Protein AF-A0A2N5FLH8-F1 (afdb_monomer)

Secondary structure (DSSP, 8-state):
--SHHHHHHHHHHHHHHTT-----TTS-HHHHHHHHHHHHHHTT-HHHHHHHBPTTSSS-HHHHHHHTTTTT-TT--GGG-EEEEEETTEEEEEE-TT-SSEEEEEEEEEEE-TTS-EEEEEEEEEEEE--

Radius of gyration: 20.47 Å; Cα contacts (8 Å, |Δi|>4): 175; chains: 1; bounding box: 32×68×39 Å

pLDDT: mean 83.66, std 18.64, range [36.81, 97.94]

Structure (mmCIF, N/CA/C/O backbone):
data_AF-A0A2N5FLH8-F1
#
_entry.id   AF-A0A2N5FLH8-F1
#
loop_
_atom_site.group_PDB
_atom_site.id
_atom_site.type_symbol
_atom_site.label_atom_id
_atom_site.label_alt_id
_atom_site.label_comp_id
_atom_site.label_asym_id
_atom_site.label_entity_id
_atom_site.label_seq_id
_atom_site.pdbx_PDB_ins_code
_atom_site.Cartn_x
_atom_site.Cartn_y
_atom_site.Cartn_z
_atom_site.occupancy
_atom_site.B_iso_or_equiv
_atom_site.auth_seq_id
_atom_site.auth_comp_id
_atom_site.auth_asym_id
_atom_site.auth_atom_id
_atom_site.pdbx_PDB_model_num
ATOM 1 N N . MET A 1 1 ? 15.674 57.600 -15.580 1.00 48.38 1 MET A N 1
ATOM 2 C CA . MET A 1 1 ? 15.489 56.204 -16.045 1.00 48.38 1 MET A CA 1
ATOM 3 C C . MET A 1 1 ? 16.551 55.278 -15.431 1.00 48.38 1 MET A C 1
ATOM 5 O O . MET A 1 1 ? 17.383 54.746 -16.147 1.00 48.38 1 MET A O 1
ATOM 9 N N . LYS A 1 2 ? 16.589 55.120 -14.097 1.00 48.25 2 LYS A N 1
ATOM 10 C CA . LYS A 1 2 ? 17.594 54.278 -13.396 1.00 48.25 2 LYS A CA 1
ATOM 11 C C . LYS A 1 2 ? 16.988 53.150 -12.544 1.00 48.25 2 LYS A C 1
ATOM 13 O O . LYS A 1 2 ? 17.729 52.348 -11.996 1.00 48.25 2 LYS A O 1
ATOM 18 N N . ASN A 1 3 ? 15.656 53.047 -12.486 1.00 48.34 3 ASN A N 1
ATOM 19 C CA . ASN A 1 3 ? 14.968 52.126 -11.570 1.00 48.34 3 ASN A CA 1
ATOM 20 C C . ASN A 1 3 ? 14.259 50.954 -12.272 1.00 48.34 3 ASN A C 1
ATOM 22 O O . ASN A 1 3 ? 13.763 50.066 -11.592 1.00 48.34 3 ASN A O 1
ATOM 26 N N . ILE A 1 4 ? 14.239 50.916 -13.611 1.00 53.22 4 ILE A N 1
ATOM 27 C CA . ILE A 1 4 ? 13.548 49.859 -14.377 1.00 53.22 4 ILE A CA 1
ATOM 28 C C . ILE A 1 4 ? 14.366 48.555 -14.374 1.00 53.22 4 ILE A C 1
ATOM 30 O O . ILE A 1 4 ? 13.805 47.473 -14.232 1.00 53.22 4 ILE A O 1
ATOM 34 N N . TYR A 1 5 ? 15.700 48.649 -14.398 1.00 49.31 5 TYR A N 1
ATOM 35 C CA . TYR A 1 5 ? 16.586 47.477 -14.359 1.00 49.31 5 TYR A CA 1
ATOM 36 C C . TYR A 1 5 ? 16.545 46.714 -13.025 1.00 49.31 5 TYR A C 1
ATOM 38 O O . TYR A 1 5 ? 16.790 45.513 -13.008 1.00 49.31 5 TYR A O 1
ATOM 46 N N . LYS A 1 6 ? 16.193 47.377 -11.911 1.00 47.38 6 LYS A N 1
ATOM 47 C CA . LYS A 1 6 ? 16.075 46.717 -10.596 1.00 47.38 6 LYS A CA 1
ATOM 48 C C . LYS A 1 6 ? 14.846 45.811 -10.494 1.00 47.38 6 LYS A C 1
ATOM 50 O O . LYS A 1 6 ? 14.919 44.785 -9.834 1.00 47.38 6 LYS A O 1
ATOM 55 N N . ILE A 1 7 ? 13.744 46.168 -11.155 1.00 54.75 7 ILE A N 1
ATOM 56 C CA . ILE A 1 7 ? 12.502 45.377 -11.122 1.00 54.75 7 ILE A CA 1
ATOM 57 C C . ILE A 1 7 ? 12.621 44.155 -12.045 1.00 54.75 7 ILE A C 1
ATOM 59 O O . ILE A 1 7 ? 12.179 43.064 -11.694 1.00 54.75 7 ILE A O 1
ATOM 63 N N . LEU A 1 8 ? 13.298 44.308 -13.188 1.00 49.25 8 LEU A N 1
ATOM 64 C CA . LEU A 1 8 ? 13.502 43.223 -14.153 1.00 49.25 8 LEU A CA 1
ATOM 65 C C . LEU A 1 8 ? 14.451 42.125 -13.640 1.00 49.25 8 LEU A C 1
ATOM 67 O O . LEU A 1 8 ? 14.238 40.954 -13.940 1.00 49.25 8 LEU A O 1
ATOM 71 N N . PHE A 1 9 ? 15.444 42.474 -12.816 1.00 50.06 9 PHE A N 1
ATOM 72 C CA . PHE A 1 9 ? 16.391 41.496 -12.266 1.00 50.06 9 PHE A CA 1
ATOM 73 C C . PHE A 1 9 ? 15.777 40.613 -11.163 1.00 50.06 9 PHE A C 1
ATOM 75 O O . PHE A 1 9 ? 16.115 39.439 -11.050 1.00 50.06 9 PHE A O 1
ATOM 82 N N . ILE A 1 10 ? 14.828 41.146 -10.386 1.00 54.22 10 ILE A N 1
ATOM 83 C CA . ILE A 1 10 ? 14.139 40.395 -9.321 1.00 54.22 10 ILE A CA 1
ATOM 84 C C . ILE A 1 10 ? 13.126 39.399 -9.914 1.00 54.22 10 ILE A C 1
ATOM 86 O O . ILE A 1 10 ? 12.983 38.294 -9.403 1.00 54.22 10 ILE A O 1
ATOM 90 N N . SER A 1 11 ? 12.485 39.742 -11.038 1.00 49.69 11 SER A N 1
ATOM 91 C CA . SER A 1 11 ? 11.528 38.855 -11.720 1.00 49.69 11 SER A CA 1
ATOM 92 C C . SER A 1 11 ? 12.196 37.611 -12.333 1.00 49.69 11 SER A C 1
ATOM 94 O O . SER A 1 11 ? 11.655 36.510 -12.256 1.00 49.69 11 SER A O 1
ATOM 96 N N . PHE A 1 12 ? 13.417 37.746 -12.866 1.00 47.16 12 PHE A N 1
ATOM 97 C CA . PHE A 1 12 ? 14.161 36.609 -13.427 1.00 47.16 12 PHE A CA 1
ATOM 98 C C . PHE A 1 12 ? 14.660 35.631 -12.346 1.00 47.16 12 PHE A C 1
ATOM 100 O O . PHE A 1 12 ? 14.756 34.431 -12.588 1.00 47.16 12 PHE A O 1
ATOM 107 N N . MET A 1 13 ? 14.913 36.120 -11.127 1.00 46.62 13 MET A N 1
ATOM 108 C CA . MET A 1 13 ? 15.384 35.294 -10.009 1.00 46.62 13 MET A CA 1
ATOM 109 C C . MET A 1 13 ? 14.273 34.416 -9.406 1.00 46.62 13 MET A C 1
ATOM 111 O O . MET A 1 13 ? 14.551 33.321 -8.930 1.00 46.62 13 MET A O 1
ATOM 115 N N . ILE A 1 14 ? 13.009 34.852 -9.482 1.00 52.16 14 ILE A N 1
ATOM 116 C CA . ILE A 1 14 ? 11.849 34.065 -9.022 1.00 52.16 14 ILE A CA 1
ATOM 117 C C . ILE A 1 14 ? 11.515 32.945 -10.024 1.00 52.16 14 ILE A C 1
ATOM 119 O O . ILE A 1 14 ? 11.162 31.842 -9.620 1.00 52.16 14 ILE A O 1
ATOM 123 N N . LEU A 1 15 ? 11.696 33.192 -11.326 1.00 48.19 15 LEU A N 1
ATOM 124 C CA . LEU A 1 15 ? 11.519 32.176 -12.372 1.00 48.19 15 LEU A CA 1
ATOM 125 C C . LEU A 1 15 ? 12.614 31.096 -12.356 1.00 48.19 15 LEU A C 1
ATOM 127 O O . LEU A 1 15 ? 12.325 29.947 -12.674 1.00 48.19 15 LEU A O 1
ATOM 131 N N . ALA A 1 16 ? 13.839 31.429 -11.936 1.00 47.25 16 ALA A N 1
ATOM 132 C CA . ALA A 1 16 ? 14.911 30.444 -11.775 1.00 47.25 16 ALA A CA 1
ATOM 133 C C . ALA A 1 16 ? 14.687 29.501 -10.576 1.00 47.25 16 ALA A C 1
ATOM 135 O O . ALA A 1 16 ? 15.062 28.336 -10.643 1.00 47.25 16 ALA A O 1
ATOM 136 N N . LEU A 1 17 ? 14.022 29.966 -9.510 1.00 45.72 17 LEU A N 1
ATOM 137 C CA . LEU A 1 17 ? 13.668 29.123 -8.358 1.00 45.72 17 LEU A CA 1
ATOM 138 C C . LEU A 1 17 ? 12.505 28.161 -8.650 1.00 45.72 17 LEU A C 1
ATOM 140 O O . LEU A 1 17 ? 12.398 27.133 -7.996 1.00 45.72 17 LEU A O 1
ATOM 144 N N . ALA A 1 18 ? 11.661 28.451 -9.645 1.00 45.28 18 ALA A N 1
ATOM 145 C CA . ALA A 1 18 ? 10.590 27.543 -10.068 1.00 45.28 18 ALA A CA 1
ATOM 146 C C . ALA A 1 18 ? 11.084 26.383 -10.959 1.00 45.28 18 ALA A C 1
ATOM 148 O O . ALA A 1 18 ? 10.349 25.421 -11.162 1.00 45.28 18 ALA A O 1
ATOM 149 N N . ALA A 1 19 ? 12.313 26.468 -11.485 1.00 40.97 19 ALA A N 1
ATOM 150 C CA . ALA A 1 19 ? 12.933 25.434 -12.319 1.00 40.97 19 ALA A CA 1
ATOM 151 C C . ALA A 1 19 ? 13.876 24.492 -11.540 1.00 40.97 19 ALA A C 1
ATOM 153 O O . ALA A 1 19 ? 14.379 23.533 -12.115 1.00 40.97 19 ALA A O 1
ATOM 154 N N . CYS A 1 20 ? 14.081 24.734 -10.241 1.00 40.97 20 CYS A N 1
ATOM 155 C CA . CYS A 1 20 ? 14.753 23.824 -9.312 1.00 40.97 20 CYS A CA 1
ATOM 156 C C . CYS A 1 20 ? 13.728 23.301 -8.302 1.00 40.97 20 CYS A C 1
ATOM 158 O O . CYS A 1 20 ? 13.748 23.668 -7.130 1.00 40.97 20 CYS A O 1
ATOM 160 N N . LYS A 1 21 ? 12.792 22.477 -8.771 1.00 36.81 21 LYS A N 1
ATOM 161 C CA . LYS A 1 21 ? 11.983 21.626 -7.898 1.00 36.81 21 LYS A CA 1
ATOM 162 C C . LYS A 1 21 ? 12.605 20.227 -7.937 1.00 36.81 21 LYS A C 1
ATOM 164 O O . LYS A 1 21 ? 12.047 19.310 -8.524 1.00 36.81 21 LYS A O 1
ATOM 169 N N . ASP A 1 22 ? 13.817 20.117 -7.390 1.00 46.19 22 ASP A N 1
ATOM 170 C CA . ASP A 1 22 ? 14.348 18.840 -6.905 1.00 46.19 22 ASP A CA 1
ATOM 171 C C . ASP A 1 22 ? 13.499 18.470 -5.690 1.00 46.19 22 ASP A C 1
ATOM 173 O O . ASP A 1 22 ? 13.764 18.909 -4.573 1.00 46.19 22 ASP A O 1
ATOM 177 N N . GLU A 1 23 ? 12.386 17.778 -5.925 1.00 44.81 23 GLU A N 1
ATOM 178 C CA . GLU A 1 23 ? 11.440 17.418 -4.862 1.00 44.81 23 GLU A CA 1
ATOM 179 C C . GLU A 1 23 ? 11.676 16.023 -4.268 1.00 44.81 23 GLU A C 1
ATOM 181 O O . GLU A 1 23 ? 10.977 15.654 -3.333 1.00 44.81 23 GLU A O 1
ATOM 186 N N . ASP A 1 24 ? 12.699 15.287 -4.719 1.00 50.50 24 ASP A N 1
ATOM 187 C CA . ASP A 1 24 ? 12.987 13.926 -4.234 1.00 50.50 24 ASP A CA 1
ATOM 188 C C . ASP A 1 24 ? 14.480 13.639 -3.976 1.00 50.50 24 ASP A C 1
ATOM 190 O O . ASP A 1 24 ? 14.883 12.481 -3.835 1.00 50.50 24 ASP A O 1
ATOM 194 N N . GLU A 1 25 ? 15.330 14.665 -3.844 1.00 40.66 25 GLU A N 1
ATOM 195 C CA . GLU A 1 25 ? 16.719 14.483 -3.390 1.00 40.66 25 GLU A CA 1
ATOM 196 C C . GLU A 1 25 ? 16.757 14.065 -1.903 1.00 40.66 25 GLU A C 1
ATOM 198 O O . GLU A 1 25 ? 16.971 14.869 -0.998 1.00 40.66 25 GLU A O 1
ATOM 203 N N . GLY A 1 26 ? 16.527 12.775 -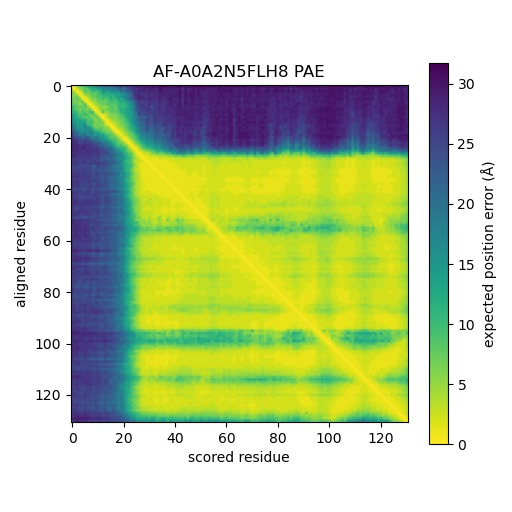1.639 1.00 53.75 26 GLY A N 1
ATOM 204 C CA . GLY A 1 26 ? 16.733 12.138 -0.335 1.00 53.75 26 GLY A CA 1
ATOM 205 C C . GLY A 1 26 ? 15.603 11.235 0.167 1.00 53.75 26 GLY A C 1
ATOM 206 O O . GLY A 1 26 ? 15.785 10.593 1.203 1.00 53.75 26 GLY A O 1
ATOM 207 N N . ARG A 1 27 ? 14.458 11.155 -0.527 1.00 65.12 27 ARG A N 1
ATOM 208 C CA . ARG A 1 27 ? 13.358 10.243 -0.163 1.00 65.12 27 ARG A CA 1
ATOM 209 C C . ARG A 1 27 ? 13.625 8.851 -0.743 1.00 65.12 27 ARG A C 1
ATOM 211 O O . ARG A 1 27 ? 14.089 8.723 -1.874 1.00 65.12 27 ARG A O 1
ATOM 218 N N . ASP A 1 28 ? 13.383 7.797 0.039 1.00 86.06 28 ASP A N 1
ATOM 219 C CA . ASP A 1 28 ? 13.550 6.422 -0.443 1.00 86.06 28 ASP A CA 1
ATOM 220 C C . ASP A 1 28 ? 12.589 6.182 -1.616 1.00 86.06 28 ASP A C 1
ATOM 222 O O . ASP A 1 28 ? 11.373 6.191 -1.437 1.00 86.06 28 ASP A O 1
ATOM 226 N N . ARG A 1 29 ? 13.130 5.950 -2.819 1.00 90.44 29 ARG A N 1
ATOM 227 C CA . ARG A 1 29 ? 12.340 5.713 -4.040 1.00 90.44 29 ARG A CA 1
ATOM 228 C C . ARG A 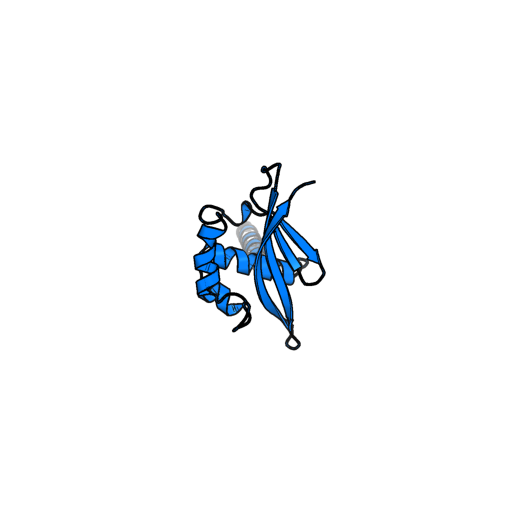1 29 ? 11.339 4.560 -3.874 1.00 90.44 29 ARG A C 1
ATOM 230 O O . ARG A 1 29 ? 10.300 4.552 -4.524 1.00 90.44 29 ARG A O 1
ATOM 237 N N . ARG A 1 30 ? 11.622 3.595 -2.994 1.00 92.38 30 ARG A N 1
ATOM 238 C CA . ARG A 1 30 ? 10.722 2.471 -2.692 1.00 92.38 30 ARG A CA 1
ATOM 239 C C . ARG A 1 30 ? 9.511 2.913 -1.875 1.00 92.38 30 ARG A C 1
ATOM 241 O O . ARG A 1 30 ? 8.415 2.407 -2.101 1.00 92.38 30 ARG A O 1
ATOM 248 N N . LEU A 1 31 ? 9.706 3.866 -0.961 1.00 93.00 31 LEU A N 1
ATOM 249 C CA . LEU A 1 31 ? 8.618 4.476 -0.202 1.00 93.00 31 LEU A CA 1
ATOM 250 C C . LEU A 1 31 ? 7.685 5.242 -1.143 1.00 93.00 31 LEU A C 1
ATOM 252 O O . LEU A 1 31 ? 6.480 5.039 -1.069 1.00 93.00 31 LEU A O 1
ATOM 256 N N . VAL A 1 32 ? 8.247 6.027 -2.070 1.00 93.31 32 VAL A N 1
ATOM 257 C CA . VAL A 1 32 ? 7.472 6.754 -3.092 1.00 93.31 32 VAL A CA 1
ATOM 258 C C . VAL A 1 32 ? 6.592 5.793 -3.890 1.00 93.31 32 VAL A C 1
ATOM 260 O O . VAL A 1 32 ? 5.392 5.997 -3.989 1.00 93.31 32 VAL A O 1
ATOM 263 N 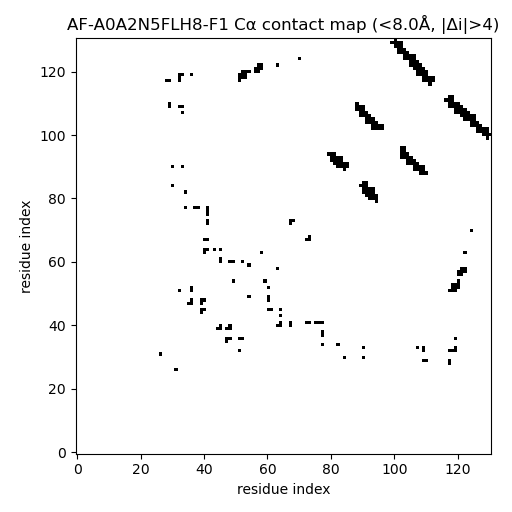N . VAL A 1 33 ? 7.147 4.674 -4.364 1.00 95.38 33 VAL A N 1
ATOM 264 C CA . VAL A 1 33 ? 6.373 3.668 -5.113 1.00 95.38 33 VAL A CA 1
ATOM 265 C C . VAL A 1 33 ? 5.266 3.017 -4.270 1.00 95.38 33 VAL A C 1
ATOM 267 O O . VAL A 1 33 ? 4.203 2.683 -4.798 1.00 95.38 33 VAL A O 1
ATOM 270 N N . ALA A 1 34 ? 5.475 2.829 -2.9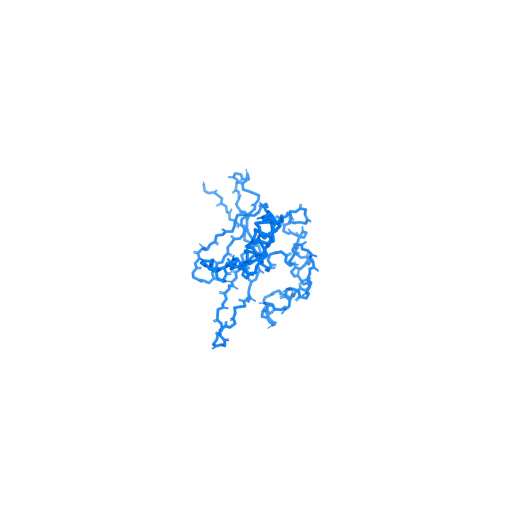64 1.00 96.56 34 ALA A N 1
ATOM 271 C CA . ALA A 1 34 ? 4.418 2.348 -2.073 1.00 96.56 34 ALA A CA 1
ATOM 272 C C . ALA A 1 34 ? 3.296 3.390 -1.893 1.00 96.56 34 ALA A C 1
ATOM 274 O O . ALA A 1 34 ? 2.124 3.012 -1.846 1.00 96.56 34 ALA A O 1
ATOM 275 N N . GLU A 1 35 ? 3.645 4.678 -1.818 1.00 96.38 35 GLU A N 1
ATOM 276 C CA . GLU A 1 35 ? 2.692 5.796 -1.759 1.00 96.38 35 GLU A CA 1
ATOM 277 C C . GLU A 1 35 ? 1.892 5.905 -3.060 1.00 96.38 35 GLU A C 1
ATOM 279 O O . GLU A 1 35 ? 0.665 5.877 -3.003 1.00 96.38 35 GLU A O 1
ATOM 284 N N . ASP A 1 36 ? 2.564 5.901 -4.215 1.00 96.50 36 ASP A N 1
ATOM 285 C CA . ASP A 1 36 ? 1.938 5.955 -5.542 1.00 96.50 36 ASP A CA 1
ATOM 286 C C . ASP A 1 36 ? 0.965 4.783 -5.753 1.00 96.50 36 ASP A C 1
ATOM 288 O O . ASP A 1 36 ? -0.138 4.950 -6.276 1.00 96.50 36 ASP A O 1
ATOM 292 N N . MET A 1 37 ? 1.341 3.575 -5.314 1.00 97.12 37 MET A N 1
ATOM 293 C CA . MET A 1 37 ? 0.464 2.402 -5.375 1.00 97.12 37 MET A CA 1
ATOM 294 C C . MET A 1 37 ? -0.768 2.569 -4.482 1.00 97.12 37 MET A C 1
ATOM 296 O O . MET A 1 37 ? -1.880 2.239 -4.901 1.00 97.12 37 MET A O 1
ATOM 300 N N . LEU A 1 38 ? -0.592 3.054 -3.250 1.00 97.75 38 LEU A N 1
ATOM 301 C CA . LEU A 1 38 ? -1.712 3.296 -2.344 1.00 97.75 38 LEU A CA 1
ATOM 302 C C . LEU A 1 38 ? -2.652 4.362 -2.913 1.00 97.75 38 LEU A C 1
ATOM 304 O O . LEU A 1 38 ? -3.860 4.137 -2.948 1.00 97.75 38 LEU A O 1
ATOM 308 N N . GLU A 1 39 ? -2.113 5.478 -3.398 1.00 97.38 39 GLU A N 1
ATOM 309 C CA . GLU A 1 39 ? -2.880 6.548 -4.034 1.00 97.38 39 GLU A CA 1
ATOM 310 C C . GLU A 1 39 ? -3.655 6.021 -5.246 1.00 97.38 39 GLU A C 1
ATOM 312 O O . GLU A 1 39 ? -4.872 6.191 -5.316 1.00 97.38 39 GLU A O 1
ATOM 317 N N . ALA A 1 40 ? -3.013 5.254 -6.131 1.00 97.00 40 ALA A N 1
ATOM 318 C CA . ALA A 1 40 ? -3.681 4.669 -7.290 1.00 97.00 40 ALA A CA 1
ATOM 319 C C . ALA A 1 40 ? -4.825 3.709 -6.905 1.00 97.00 40 ALA A C 1
ATOM 321 O O . ALA A 1 40 ? -5.857 3.674 -7.580 1.00 97.00 40 ALA A O 1
ATOM 322 N N . ILE A 1 41 ? -4.694 2.955 -5.806 1.00 96.94 41 ILE A N 1
ATOM 323 C CA . ILE A 1 41 ? -5.789 2.136 -5.259 1.00 96.94 41 ILE A CA 1
ATOM 324 C C . ILE A 1 41 ? -6.915 3.021 -4.711 1.00 96.94 41 ILE A C 1
ATOM 326 O O . ILE A 1 41 ? -8.091 2.719 -4.932 1.00 96.94 41 ILE A O 1
ATOM 330 N N . LEU A 1 42 ? -6.580 4.094 -3.989 1.00 96.88 42 LEU A N 1
ATOM 331 C CA . LEU A 1 42 ? -7.565 4.993 -3.389 1.00 96.88 42 LEU A CA 1
ATOM 332 C C . LEU A 1 42 ? -8.365 5.762 -4.448 1.00 96.88 42 LEU A C 1
ATOM 334 O O . LEU A 1 42 ? -9.579 5.916 -4.302 1.00 96.88 42 LEU A O 1
ATOM 338 N N . GLU A 1 43 ? -7.711 6.183 -5.522 1.00 96.75 43 GLU A N 1
ATOM 339 C CA . GLU A 1 43 ? -8.314 6.909 -6.640 1.00 96.75 43 GLU A CA 1
ATOM 340 C C . GLU A 1 43 ? -8.970 6.000 -7.689 1.00 96.75 43 GLU A C 1
ATOM 342 O O . GLU A 1 43 ? -9.532 6.490 -8.667 1.00 96.75 43 GLU A O 1
ATOM 347 N N . GLU A 1 44 ? -8.906 4.678 -7.506 1.00 96.06 44 GLU A N 1
ATOM 348 C CA . GLU A 1 44 ? -9.371 3.692 -8.491 1.00 96.06 44 GLU A CA 1
ATOM 349 C C . GLU A 1 44 ? -8.670 3.846 -9.865 1.00 96.06 44 GLU A C 1
ATOM 351 O O . GLU A 1 44 ? -9.223 3.531 -10.923 1.00 96.06 44 GLU A O 1
ATOM 356 N N . ASN A 1 45 ? -7.419 4.319 -9.859 1.00 95.75 45 ASN A N 1
ATOM 357 C CA . ASN A 1 45 ? -6.604 4.562 -11.044 1.00 95.75 45 ASN A CA 1
ATOM 358 C C . ASN A 1 45 ? -5.917 3.271 -11.517 1.00 95.75 45 ASN A C 1
ATOM 360 O O . ASN A 1 45 ? -4.748 3.006 -11.234 1.00 95.75 45 ASN A O 1
ATOM 364 N N . GLU A 1 46 ? -6.644 2.470 -12.297 1.00 92.69 46 GLU A N 1
ATOM 365 C CA . GLU A 1 46 ? -6.145 1.190 -12.816 1.00 92.69 46 GLU A CA 1
ATOM 366 C C . GLU A 1 46 ? -4.844 1.328 -13.624 1.00 92.69 46 GLU A C 1
ATOM 368 O O . GLU A 1 46 ? -3.973 0.460 -13.543 1.00 92.69 46 GLU A O 1
ATOM 373 N N . ARG A 1 47 ? -4.686 2.419 -14.389 1.00 92.56 47 ARG A N 1
ATOM 374 C CA . ARG A 1 47 ? -3.457 2.664 -15.157 1.00 92.56 47 ARG A CA 1
ATOM 375 C C . ARG A 1 47 ? -2.271 2.888 -14.220 1.00 92.56 47 ARG A C 1
ATOM 377 O O . ARG A 1 47 ? -1.257 2.229 -14.401 1.00 92.56 47 ARG A O 1
ATOM 384 N N . GLY A 1 48 ? -2.436 3.731 -13.199 1.00 92.56 48 GLY A N 1
ATOM 385 C CA . GLY A 1 48 ? -1.401 3.974 -12.191 1.00 92.56 48 GLY A CA 1
ATOM 386 C C . GLY A 1 48 ? -0.969 2.693 -11.477 1.00 92.56 48 GLY A C 1
ATOM 387 O O . GLY A 1 48 ? 0.223 2.455 -11.316 1.00 92.56 48 GLY A O 1
ATOM 388 N N . ILE A 1 49 ? -1.918 1.805 -11.153 1.00 93.75 49 ILE A N 1
ATOM 389 C CA . ILE A 1 49 ? -1.591 0.486 -10.593 1.00 93.75 49 ILE A CA 1
ATOM 390 C C . ILE A 1 49 ? -0.769 -0.328 -11.601 1.00 93.75 49 ILE A C 1
ATOM 392 O O . ILE A 1 49 ? 0.291 -0.836 -11.256 1.00 93.75 49 ILE A O 1
ATOM 396 N N . ARG A 1 50 ? -1.224 -0.454 -12.854 1.00 92.31 50 ARG A N 1
ATOM 397 C CA . ARG A 1 50 ? -0.542 -1.262 -13.885 1.00 92.31 50 ARG A CA 1
ATOM 398 C C . ARG A 1 50 ? 0.872 -0.785 -14.209 1.00 92.31 50 ARG A C 1
ATOM 400 O O . ARG A 1 50 ? 1.703 -1.620 -14.547 1.00 92.31 50 ARG A O 1
ATOM 407 N N . ASP A 1 51 ? 1.132 0.514 -14.119 1.00 92.19 51 ASP A N 1
ATOM 408 C CA . ASP A 1 51 ? 2.429 1.092 -14.481 1.00 92.19 51 ASP A CA 1
ATOM 409 C C . ASP A 1 51 ? 3.552 0.658 -13.518 1.00 92.19 51 ASP A C 1
ATOM 411 O O . ASP A 1 51 ? 4.706 0.545 -13.934 1.00 92.19 51 ASP A O 1
ATOM 415 N N . ILE A 1 52 ? 3.217 0.357 -12.256 1.00 91.94 52 ILE A N 1
ATOM 416 C CA . ILE A 1 52 ? 4.188 -0.013 -11.209 1.00 91.94 52 ILE A CA 1
ATOM 417 C C . ILE A 1 52 ? 3.953 -1.410 -10.605 1.00 91.94 52 ILE A C 1
ATOM 419 O O . ILE A 1 52 ? 4.788 -1.895 -9.841 1.00 91.94 52 ILE A O 1
ATOM 423 N N . TYR A 1 53 ? 2.844 -2.083 -10.927 1.00 90.25 53 TYR A N 1
ATOM 424 C CA . TYR A 1 53 ? 2.521 -3.421 -10.420 1.00 90.25 53 TYR A CA 1
ATOM 425 C C . TYR A 1 53 ? 3.066 -4.536 -11.315 1.00 90.25 53 TYR A C 1
ATOM 427 O O . TYR A 1 53 ? 2.908 -4.510 -12.536 1.00 90.25 53 TYR A O 1
ATOM 435 N N . LEU A 1 54 ? 3.644 -5.573 -10.708 1.00 89.25 54 LEU A N 1
ATOM 436 C CA . LEU A 1 54 ? 4.087 -6.756 -11.436 1.00 89.25 54 LEU A CA 1
ATOM 437 C C . LEU A 1 54 ? 2.883 -7.531 -11.985 1.00 89.25 54 LEU A C 1
ATOM 439 O O . LEU A 1 54 ? 2.034 -8.023 -11.238 1.00 89.25 54 LEU A O 1
ATOM 443 N N . GLU A 1 55 ? 2.831 -7.696 -13.304 1.00 82.69 55 GLU A N 1
ATOM 444 C CA . GLU A 1 55 ? 1.785 -8.483 -13.950 1.00 82.69 55 GLU A CA 1
ATOM 445 C C . GLU A 1 55 ? 1.796 -9.944 -13.457 1.00 82.69 55 GLU A C 1
ATOM 447 O O . GLU A 1 55 ? 2.836 -10.598 -13.398 1.00 82.69 55 GLU A O 1
ATOM 452 N N . GLY A 1 56 ? 0.620 -10.462 -13.083 1.00 80.62 56 GLY A N 1
ATOM 453 C CA . GLY A 1 56 ? 0.461 -11.822 -12.552 1.00 80.62 56 GLY A CA 1
ATOM 454 C C . GLY A 1 56 ? 0.732 -11.983 -11.049 1.00 80.62 56 GLY A C 1
ATOM 455 O O . GLY A 1 56 ? 0.682 -13.107 -10.549 1.00 80.62 56 GLY A O 1
ATOM 456 N N . ALA A 1 57 ? 0.989 -10.893 -10.321 1.00 87.38 57 ALA A N 1
ATOM 457 C CA . ALA A 1 57 ? 1.091 -10.908 -8.864 1.00 87.38 57 ALA A CA 1
ATOM 458 C C . ALA A 1 57 ? -0.248 -11.244 -8.162 1.00 87.38 57 ALA A C 1
ATOM 460 O O . ALA A 1 57 ? -1.289 -11.439 -8.791 1.00 87.38 57 ALA A O 1
ATOM 461 N N . TYR A 1 58 ? -0.204 -11.379 -6.830 1.00 90.56 58 TYR A N 1
ATOM 462 C CA . TYR A 1 58 ? -1.244 -12.030 -6.015 1.00 90.56 58 TYR A CA 1
ATOM 463 C C . TYR A 1 58 ? -2.681 -11.521 -6.243 1.00 90.56 58 TYR A C 1
ATOM 465 O O . TYR A 1 58 ? -3.633 -12.309 -6.247 1.00 90.56 58 TYR A O 1
ATOM 473 N N . HIS A 1 59 ? -2.862 -10.219 -6.451 1.00 90.88 59 HIS A N 1
ATOM 474 C CA . HIS A 1 59 ? -4.150 -9.624 -6.794 1.00 90.88 59 HIS A CA 1
ATOM 475 C C . HIS A 1 59 ? -4.019 -8.870 -8.107 1.00 90.88 59 HIS A C 1
ATOM 477 O O . HIS A 1 59 ? -3.104 -8.078 -8.261 1.00 90.88 59 HIS A O 1
ATOM 483 N N . SER A 1 60 ? -4.943 -9.069 -9.049 1.00 92.12 60 SER A N 1
ATOM 484 C CA . SER A 1 60 ? -4.941 -8.252 -10.266 1.00 92.12 60 SER A CA 1
ATOM 485 C C . SER A 1 60 ? -5.208 -6.771 -9.938 1.00 92.12 60 SER A C 1
ATOM 487 O O . SER A 1 60 ? -5.844 -6.484 -8.917 1.00 92.12 60 SER A O 1
ATOM 489 N N . PRO A 1 61 ? -4.792 -5.819 -10.790 1.00 91.62 61 PRO A N 1
ATOM 490 C CA . PRO A 1 61 ? -5.071 -4.396 -10.585 1.00 91.62 61 PRO A CA 1
ATOM 491 C C . PRO A 1 61 ? -6.553 -4.083 -10.327 1.00 91.62 61 PRO A C 1
ATOM 493 O O . PRO A 1 61 ? -6.898 -3.378 -9.380 1.00 91.62 61 PRO A O 1
ATOM 496 N N . GLU A 1 62 ? -7.457 -4.697 -11.091 1.00 93.25 62 GLU A N 1
ATOM 497 C CA . GLU A 1 62 ? -8.907 -4.536 -10.922 1.00 93.25 62 GLU A CA 1
ATOM 498 C C . GLU A 1 62 ? -9.374 -5.127 -9.587 1.00 93.25 62 GLU A C 1
ATOM 500 O O . GLU A 1 62 ? -10.289 -4.615 -8.932 1.00 93.25 62 GLU A O 1
ATOM 505 N N . LYS A 1 63 ? -8.727 -6.217 -9.151 1.00 94.56 63 LYS A N 1
ATOM 506 C CA . LYS A 1 63 ? -9.013 -6.827 -7.860 1.00 94.56 63 LYS A CA 1
ATOM 507 C C . LYS A 1 63 ? -8.618 -5.898 -6.716 1.00 94.56 63 LYS A C 1
ATOM 509 O O . LYS A 1 63 ? -9.412 -5.788 -5.782 1.00 94.56 63 LYS A O 1
ATOM 514 N N . LEU A 1 64 ? -7.470 -5.225 -6.793 1.00 94.38 64 LEU A N 1
ATOM 515 C CA . LEU A 1 64 ? -7.008 -4.272 -5.777 1.00 94.38 64 LEU A CA 1
ATOM 516 C C . LEU A 1 64 ? -7.997 -3.120 -5.585 1.00 94.38 64 LEU A C 1
ATOM 518 O O . LEU A 1 64 ? -8.409 -2.860 -4.456 1.00 94.38 64 LEU A O 1
ATOM 522 N N . ILE A 1 65 ? -8.488 -2.534 -6.680 1.00 94.88 65 ILE A N 1
ATOM 523 C CA . ILE A 1 65 ? -9.536 -1.502 -6.636 1.00 94.88 65 ILE A CA 1
ATOM 524 C C . ILE A 1 65 ? -10.793 -2.040 -5.936 1.00 94.88 65 ILE A C 1
ATOM 526 O O . ILE A 1 65 ? -11.315 -1.436 -4.999 1.00 94.88 65 ILE A O 1
ATOM 530 N N . SER A 1 66 ? -11.247 -3.245 -6.306 1.00 95.19 66 SER A N 1
ATOM 531 C CA . SER A 1 66 ? -12.440 -3.852 -5.691 1.00 95.19 66 SER A CA 1
ATOM 532 C C . SER A 1 66 ? -12.292 -4.144 -4.188 1.00 95.19 66 SER A C 1
ATOM 534 O O . SER A 1 66 ? -13.293 -4.282 -3.477 1.00 95.19 66 SER A O 1
ATOM 536 N N . LEU A 1 67 ? -11.056 -4.284 -3.696 1.00 95.62 67 LEU A N 1
ATOM 537 C CA . LEU A 1 67 ? -10.765 -4.606 -2.302 1.00 95.62 67 LEU A CA 1
ATOM 538 C C . LEU A 1 67 ? -10.836 -3.382 -1.385 1.00 95.62 67 LEU A C 1
ATOM 540 O O . LEU A 1 67 ? -11.065 -3.576 -0.191 1.00 95.62 67 LEU A O 1
ATOM 544 N N . LYS A 1 68 ? -10.780 -2.153 -1.921 1.00 93.94 68 LYS A N 1
ATOM 545 C CA . LYS A 1 68 ? -10.888 -0.888 -1.167 1.00 93.94 68 LYS A CA 1
ATOM 546 C C . LYS A 1 68 ? -12.046 -0.905 -0.157 1.00 93.94 68 LYS A C 1
ATOM 548 O O . LYS A 1 68 ? -11.871 -0.637 1.029 1.00 93.94 68 LYS A O 1
ATOM 553 N N . LYS A 1 69 ? -13.228 -1.343 -0.604 1.00 93.00 69 LYS A N 1
ATOM 554 C CA . LYS A 1 69 ? -14.428 -1.459 0.241 1.00 93.00 69 LYS A CA 1
ATOM 555 C C . LYS A 1 69 ? -14.342 -2.580 1.279 1.00 93.00 69 LYS A C 1
ATOM 557 O O . LYS A 1 69 ? -14.874 -2.444 2.374 1.00 93.00 69 LYS A O 1
ATOM 562 N N . LYS A 1 70 ? -13.697 -3.704 0.950 1.00 95.00 70 LYS A N 1
ATOM 563 C CA . LYS A 1 70 ? -13.499 -4.820 1.895 1.00 95.00 70 LYS A CA 1
ATOM 564 C C . LYS A 1 70 ? -12.534 -4.421 3.013 1.00 95.00 70 LYS A C 1
ATOM 566 O O . LYS A 1 70 ? -12.707 -4.851 4.149 1.00 95.00 70 LYS A O 1
ATOM 571 N N . TRP A 1 71 ? -11.530 -3.624 2.673 1.00 96.12 71 TRP A N 1
ATOM 572 C CA . TRP A 1 71 ? -10.545 -3.103 3.610 1.00 96.12 71 TRP A CA 1
ATOM 573 C C . TRP A 1 71 ? -11.044 -1.890 4.402 1.00 96.12 71 TRP A C 1
ATOM 575 O O . TRP A 1 71 ? -10.356 -1.476 5.326 1.00 96.12 71 TRP A O 1
ATOM 585 N N . ASP A 1 72 ? -12.246 -1.384 4.101 1.00 95.12 72 ASP A N 1
ATOM 586 C CA . ASP A 1 72 ? -12.849 -0.213 4.755 1.00 95.12 72 ASP A CA 1
ATOM 587 C C . ASP A 1 72 ? -11.994 1.056 4.596 1.00 95.12 72 ASP A C 1
ATOM 589 O O . ASP A 1 72 ? -11.864 1.864 5.509 1.00 95.12 72 ASP A O 1
ATOM 593 N N . ILE A 1 73 ? -11.378 1.208 3.418 1.00 96.25 73 ILE A N 1
ATOM 594 C CA . ILE A 1 73 ? -10.559 2.376 3.063 1.00 96.25 73 ILE A CA 1
ATOM 595 C C . ILE A 1 73 ? -11.212 3.229 1.964 1.00 96.25 73 ILE A C 1
ATOM 597 O O . ILE A 1 73 ? -10.580 4.115 1.402 1.00 96.25 73 ILE A O 1
ATOM 601 N N . ASP A 1 74 ? -12.480 2.963 1.625 1.00 94.62 74 ASP A N 1
ATOM 602 C CA . ASP A 1 74 ? -13.210 3.604 0.518 1.00 94.62 74 ASP A CA 1
ATOM 603 C C . ASP A 1 74 ? -13.372 5.123 0.678 1.00 94.62 74 ASP A C 1
ATOM 605 O O . ASP A 1 74 ? -13.442 5.836 -0.325 1.00 94.62 74 ASP A O 1
ATOM 609 N N . LYS A 1 75 ? -13.373 5.597 1.926 1.00 94.50 75 LYS A N 1
ATOM 610 C CA . LYS A 1 75 ? -13.524 7.006 2.319 1.00 94.50 75 LYS A CA 1
ATOM 611 C C . LYS A 1 75 ? -12.252 7.639 2.881 1.00 94.50 75 LYS A C 1
ATOM 613 O O . LYS A 1 75 ? -12.329 8.768 3.352 1.00 94.50 75 LYS A O 1
ATOM 618 N N . LEU A 1 76 ? -11.147 6.898 2.901 1.00 95.88 76 LEU A N 1
ATOM 619 C CA . LEU A 1 76 ? -9.874 7.401 3.400 1.00 95.88 76 LEU A CA 1
ATOM 620 C C . LEU A 1 76 ? -9.099 8.082 2.273 1.00 95.88 76 LEU A C 1
ATOM 622 O O . LEU A 1 76 ? -9.204 7.695 1.106 1.00 95.88 76 LEU A O 1
ATOM 626 N N . GLU A 1 77 ? -8.308 9.070 2.653 1.00 96.00 77 GLU A N 1
ATOM 627 C CA . GLU A 1 77 ? -7.338 9.756 1.809 1.00 96.00 77 GLU A CA 1
ATOM 628 C C . GLU A 1 77 ? -5.923 9.313 2.195 1.00 96.00 77 GLU A C 1
ATOM 630 O O . GLU A 1 77 ? -5.709 8.747 3.266 1.00 96.00 77 GLU A O 1
ATOM 635 N N . LEU A 1 78 ? -4.926 9.579 1.344 1.00 95.38 78 LEU A N 1
ATOM 636 C CA . LEU A 1 78 ? -3.535 9.186 1.607 1.00 95.38 78 LEU A CA 1
ATOM 637 C C . LEU A 1 78 ? -3.028 9.693 2.975 1.00 95.38 78 LEU A C 1
ATOM 639 O O . LEU A 1 78 ? -2.299 8.988 3.667 1.00 95.38 78 LEU A O 1
ATOM 643 N N . ALA A 1 79 ? -3.476 10.880 3.396 1.00 95.38 79 ALA A N 1
ATOM 644 C CA . ALA A 1 79 ? -3.121 11.494 4.676 1.00 95.38 79 ALA A CA 1
ATOM 645 C C . ALA A 1 79 ? -3.659 10.748 5.916 1.00 95.38 79 ALA A C 1
ATOM 647 O O . ALA A 1 79 ? -3.165 10.981 7.019 1.00 95.38 79 ALA A O 1
ATOM 648 N N . ASP A 1 80 ? -4.639 9.854 5.755 1.00 95.94 80 ASP A N 1
ATOM 649 C CA . ASP A 1 80 ? -5.169 9.020 6.842 1.00 95.94 80 ASP A CA 1
ATOM 650 C C . ASP A 1 80 ? -4.273 7.810 7.154 1.00 95.94 80 ASP A C 1
ATOM 652 O O . ASP A 1 80 ? -4.545 7.052 8.094 1.00 95.94 80 ASP A O 1
ATOM 656 N N . PHE A 1 81 ? -3.211 7.609 6.368 1.00 96.75 81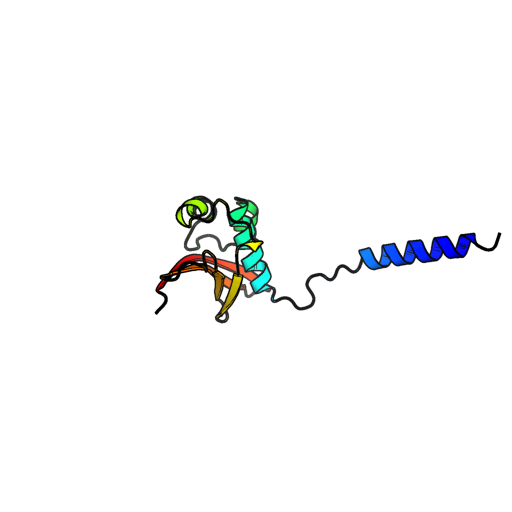 PHE A N 1
ATOM 657 C CA . PHE A 1 81 ? -2.292 6.491 6.509 1.00 96.75 81 PHE A CA 1
ATOM 658 C C . PHE A 1 81 ? -0.951 6.924 7.097 1.00 96.75 81 PHE A C 1
ATOM 660 O O . PHE A 1 81 ? -0.366 7.938 6.726 1.00 96.75 81 PHE A O 1
ATOM 667 N N . GLU A 1 82 ? -0.409 6.086 7.976 1.00 95.75 82 GLU A N 1
ATOM 668 C CA . GLU A 1 82 ? 0.977 6.177 8.427 1.00 95.75 82 GLU A CA 1
ATOM 669 C C . GLU A 1 82 ? 1.800 5.100 7.707 1.00 95.75 82 GLU A C 1
ATOM 671 O O . GLU A 1 82 ? 1.689 3.912 8.026 1.00 95.75 82 GLU A O 1
ATOM 676 N N . LEU A 1 83 ? 2.614 5.493 6.721 1.00 95.44 83 LEU A N 1
ATOM 677 C CA . LEU A 1 83 ? 3.504 4.562 6.024 1.00 95.44 83 LEU A CA 1
ATOM 678 C C . LEU A 1 83 ? 4.804 4.319 6.795 1.00 95.44 83 LEU A C 1
ATOM 680 O O . LEU A 1 83 ? 5.455 5.249 7.269 1.00 95.44 83 LEU A O 1
ATOM 684 N N . LYS A 1 84 ? 5.204 3.047 6.879 1.00 94.44 84 LYS A N 1
ATOM 685 C CA . LYS A 1 84 ? 6.446 2.599 7.523 1.00 94.44 84 LYS A CA 1
ATOM 686 C C . LYS A 1 84 ? 7.143 1.524 6.701 1.00 94.44 84 LYS A C 1
ATOM 688 O O . LYS A 1 84 ? 6.490 0.614 6.192 1.00 94.44 84 LYS A O 1
ATOM 693 N N . GLU A 1 85 ? 8.470 1.593 6.635 1.00 94.81 85 GLU A N 1
ATOM 694 C CA . GLU A 1 85 ? 9.309 0.464 6.222 1.00 94.81 85 GLU A CA 1
ATOM 695 C C . GLU A 1 85 ? 9.396 -0.534 7.388 1.00 94.81 85 GLU A C 1
ATOM 697 O O . GLU A 1 85 ? 9.902 -0.215 8.462 1.00 94.81 85 GLU A O 1
ATOM 702 N N . GLU A 1 86 ? 8.872 -1.742 7.192 1.00 93.19 86 GLU A N 1
ATOM 703 C CA . GLU A 1 86 ? 8.875 -2.815 8.202 1.00 93.19 86 GLU A CA 1
ATOM 704 C C . GLU A 1 86 ? 10.013 -3.811 7.983 1.00 93.19 86 GLU A C 1
ATOM 706 O O . GLU A 1 86 ? 10.500 -4.462 8.905 1.00 93.19 86 GLU A O 1
ATOM 711 N N . SER A 1 87 ? 10.428 -3.965 6.730 1.00 90.94 87 SER A N 1
ATOM 712 C CA . SER A 1 87 ? 11.612 -4.726 6.354 1.00 90.94 87 SER A CA 1
ATOM 713 C C . SER A 1 87 ? 12.116 -4.230 5.008 1.00 90.94 87 SER A C 1
ATOM 715 O O . SER A 1 87 ? 11.421 -3.485 4.325 1.0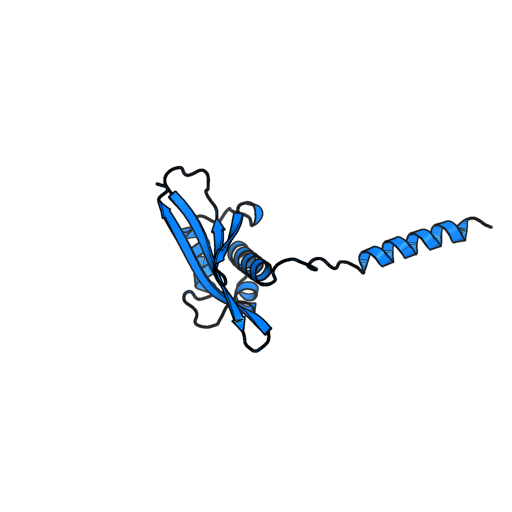0 90.94 87 SER A O 1
ATOM 717 N N . PHE A 1 88 ? 13.277 -4.725 4.587 1.00 87.31 88 PHE A N 1
ATOM 718 C CA . PHE A 1 88 ? 13.953 -4.265 3.377 1.00 87.31 88 PHE A CA 1
ATOM 719 C C . PHE A 1 88 ? 13.082 -4.255 2.105 1.00 87.31 88 PHE A C 1
ATOM 721 O O . PHE A 1 88 ? 13.323 -3.447 1.223 1.00 87.31 88 PHE A O 1
ATOM 728 N N . TYR A 1 89 ? 12.074 -5.123 1.985 1.00 93.06 89 TYR A N 1
ATOM 729 C CA . TYR A 1 89 ? 11.164 -5.118 0.830 1.00 93.06 89 TYR A CA 1
ATOM 730 C C . TYR A 1 89 ? 9.723 -4.782 1.198 1.00 93.06 89 TYR A C 1
ATOM 732 O O . TYR A 1 89 ? 8.868 -4.821 0.323 1.00 93.06 89 TYR A O 1
ATOM 740 N N . VAL A 1 90 ? 9.409 -4.537 2.472 1.00 96.19 90 VAL A N 1
ATOM 741 C CA . VAL A 1 90 ? 8.019 -4.461 2.936 1.00 96.19 90 VAL A CA 1
ATOM 742 C C . VAL A 1 90 ? 7.733 -3.108 3.548 1.00 96.19 90 VAL A C 1
ATOM 744 O O . VAL A 1 90 ? 8.321 -2.741 4.565 1.00 96.19 90 VAL A O 1
ATOM 747 N N . PHE A 1 91 ? 6.742 -2.444 2.969 1.00 97.31 91 PHE A N 1
ATOM 748 C CA . PHE A 1 91 ? 6.150 -1.223 3.487 1.00 97.31 91 PHE A CA 1
ATOM 749 C C . PHE A 1 91 ? 4.747 -1.526 4.001 1.00 97.31 91 PHE A C 1
ATOM 751 O O . PHE A 1 91 ? 4.035 -2.367 3.446 1.00 97.31 91 PHE A O 1
ATOM 758 N N . ARG A 1 92 ? 4.335 -0.855 5.073 1.00 97.62 92 ARG A N 1
ATOM 759 C CA . ARG A 1 92 ? 2.977 -0.941 5.608 1.00 97.62 92 ARG A CA 1
ATOM 760 C C . ARG A 1 92 ? 2.383 0.446 5.751 1.00 97.62 92 ARG A C 1
ATOM 762 O O . ARG A 1 92 ? 2.963 1.289 6.423 1.00 97.62 92 ARG A O 1
ATOM 769 N N . ALA A 1 93 ? 1.214 0.642 5.154 1.00 97.88 93 ALA A N 1
ATOM 770 C CA . ALA A 1 93 ? 0.375 1.815 5.339 1.00 97.88 93 ALA A CA 1
ATOM 771 C C . ALA A 1 93 ? -0.671 1.519 6.413 1.00 97.88 93 ALA A C 1
ATOM 773 O O . ALA A 1 93 ? -1.669 0.840 6.159 1.00 97.88 93 ALA A O 1
ATOM 774 N N . TYR A 1 94 ? -0.408 1.976 7.629 1.00 96.69 94 TYR A N 1
ATOM 775 C CA . TYR A 1 94 ? -1.261 1.772 8.790 1.00 96.69 94 TYR A CA 1
ATOM 776 C C . TYR A 1 94 ? -2.448 2.741 8.791 1.00 96.69 94 TYR A C 1
ATOM 778 O O . TYR A 1 94 ? -2.264 3.925 8.546 1.00 96.69 94 TYR A O 1
ATOM 786 N N . TYR A 1 95 ? -3.646 2.255 9.122 1.00 95.50 95 TYR A N 1
ATOM 787 C CA . TYR A 1 95 ? -4.876 3.054 9.263 1.00 95.50 95 TYR A CA 1
ATOM 788 C C . TYR A 1 95 ? -5.718 2.523 10.432 1.00 95.50 95 TYR A C 1
ATOM 790 O O . TYR A 1 95 ? -5.379 1.486 11.009 1.00 95.50 95 TYR A O 1
ATOM 798 N N . ASP A 1 96 ? -6.786 3.231 10.824 1.00 86.62 96 ASP A N 1
ATOM 799 C CA . ASP A 1 96 ? -7.665 2.835 11.947 1.00 86.62 96 ASP A CA 1
ATOM 800 C C . ASP A 1 96 ? -6.865 2.555 13.245 1.00 86.62 96 ASP A C 1
ATOM 802 O O . ASP A 1 96 ? -7.016 1.534 13.923 1.00 86.62 96 ASP A O 1
ATOM 806 N N . GLN A 1 97 ? -5.928 3.455 13.574 1.00 77.31 97 GLN A N 1
ATOM 807 C CA . GLN A 1 97 ? -4.991 3.265 14.690 1.00 77.31 97 GLN A CA 1
ATOM 808 C C . GLN A 1 97 ? -5.651 3.364 16.073 1.00 77.31 97 GLN A C 1
ATOM 810 O O . GLN A 1 97 ? -5.129 2.803 17.045 1.00 77.31 97 GLN A O 1
ATOM 815 N N . ASP A 1 98 ? -6.822 3.997 16.153 1.00 81.56 98 ASP A N 1
ATOM 816 C CA . ASP A 1 98 ? -7.591 4.192 17.385 1.00 81.56 98 ASP A CA 1
ATOM 817 C C . ASP A 1 98 ? -8.223 2.901 17.921 1.00 81.56 98 ASP A C 1
ATOM 819 O O . ASP A 1 98 ? -8.600 2.810 19.099 1.00 81.56 98 ASP A O 1
ATOM 823 N N . ASN A 1 99 ? -8.308 1.857 17.093 1.00 81.94 99 ASN A N 1
ATOM 824 C CA . ASN A 1 99 ? -8.773 0.557 17.535 1.00 81.94 99 ASN A CA 1
ATOM 825 C C . ASN A 1 99 ? -7.781 -0.054 18.541 1.00 81.94 99 ASN A C 1
ATOM 827 O O . ASN A 1 99 ? -6.650 -0.422 18.221 1.00 81.94 99 ASN A O 1
ATOM 831 N N . LYS A 1 100 ? -8.212 -0.188 19.800 1.00 82.75 100 LYS A N 1
ATOM 832 C CA . LYS A 1 100 ? -7.377 -0.723 20.891 1.00 82.75 100 LYS A CA 1
ATOM 833 C C . LYS A 1 100 ? -7.151 -2.235 20.820 1.00 82.75 100 LYS A C 1
ATOM 835 O O . LYS A 1 100 ? -6.318 -2.742 21.562 1.00 82.75 100 LYS A O 1
ATOM 840 N N . LYS A 1 101 ? -7.903 -2.960 19.986 1.00 89.25 101 LYS A N 1
ATOM 841 C CA . LYS A 1 101 ? -7.831 -4.427 19.891 1.00 89.25 101 LYS A CA 1
ATOM 842 C C . LYS A 1 101 ? -6.976 -4.895 18.723 1.00 89.25 101 LYS A C 1
ATOM 844 O O . LYS A 1 101 ? -6.329 -5.934 18.825 1.00 89.25 101 LYS A O 1
ATOM 849 N N . GLU A 1 102 ? -6.995 -4.157 17.621 1.00 91.94 102 GLU A N 1
ATOM 850 C CA . GLU A 1 102 ? -6.370 -4.565 16.365 1.00 91.94 102 GLU A CA 1
ATOM 851 C C . GLU A 1 102 ? -5.695 -3.367 15.689 1.00 91.94 102 GLU A C 1
ATOM 853 O O . GLU A 1 102 ? -6.132 -2.230 15.851 1.00 91.94 102 GLU A O 1
ATOM 858 N N . SER A 1 103 ? -4.611 -3.612 14.960 1.00 91.50 103 SER A N 1
ATOM 859 C CA . SER A 1 103 ? -4.032 -2.688 13.982 1.00 91.50 103 SER A CA 1
ATOM 860 C C . SER A 1 103 ? -4.313 -3.215 12.583 1.00 91.50 103 SER A C 1
ATOM 862 O O . SER A 1 103 ? -4.162 -4.410 12.319 1.00 91.50 103 SER A O 1
ATOM 864 N N . LYS A 1 104 ? -4.709 -2.316 11.683 1.00 96.06 104 LYS A N 1
ATOM 865 C CA . LYS A 1 104 ? -4.883 -2.616 10.264 1.00 96.06 104 LYS A CA 1
ATOM 866 C C . LYS A 1 104 ? -3.821 -1.880 9.459 1.00 96.06 104 LYS A C 1
ATOM 868 O O . LYS A 1 104 ? -3.482 -0.737 9.770 1.00 96.06 104 LYS A O 1
ATOM 873 N N . ALA A 1 105 ? -3.307 -2.541 8.434 1.00 97.44 105 ALA A N 1
ATOM 874 C CA . ALA A 1 105 ? -2.410 -1.939 7.464 1.00 97.44 105 ALA A CA 1
ATOM 875 C C . ALA A 1 105 ? -2.642 -2.523 6.074 1.00 97.44 105 ALA A C 1
ATOM 877 O O . ALA A 1 105 ? -3.066 -3.671 5.949 1.00 97.44 105 ALA A O 1
ATOM 878 N N . ILE A 1 106 ? -2.335 -1.753 5.037 1.00 97.94 106 ILE A N 1
ATOM 879 C CA . ILE A 1 106 ? -2.101 -2.299 3.699 1.00 97.94 106 ILE A CA 1
ATOM 880 C C . ILE A 1 106 ? -0.602 -2.564 3.581 1.00 97.94 106 ILE A C 1
ATOM 882 O O . ILE A 1 106 ? 0.205 -1.671 3.831 1.00 97.94 106 ILE A O 1
ATOM 886 N N . ALA A 1 107 ? -0.228 -3.803 3.281 1.00 97.69 107 ALA A N 1
ATOM 887 C CA . ALA A 1 107 ? 1.159 -4.206 3.116 1.00 97.69 107 ALA A CA 1
ATOM 888 C C . ALA A 1 107 ? 1.529 -4.221 1.636 1.00 97.69 107 ALA A C 1
ATOM 890 O O . ALA A 1 107 ? 0.817 -4.819 0.833 1.00 97.69 107 ALA A O 1
ATOM 891 N N . PHE A 1 108 ? 2.674 -3.632 1.316 1.00 97.75 108 PHE A N 1
ATOM 892 C CA . PHE A 1 108 ? 3.256 -3.574 -0.017 1.00 97.75 108 PHE A CA 1
ATOM 893 C C . PHE A 1 108 ? 4.588 -4.306 0.011 1.00 97.75 108 PHE A C 1
ATOM 895 O O . PHE A 1 108 ? 5.403 -4.049 0.902 1.00 97.75 108 PHE A O 1
ATOM 902 N N . ARG A 1 109 ? 4.829 -5.192 -0.960 1.00 96.50 109 ARG A N 1
ATOM 903 C CA . ARG A 1 109 ? 6.192 -5.650 -1.242 1.00 96.50 109 ARG A CA 1
ATOM 904 C C . ARG A 1 109 ? 6.727 -4.896 -2.447 1.00 96.50 109 ARG A C 1
ATOM 906 O O . ARG A 1 109 ? 6.159 -4.993 -3.531 1.00 96.50 109 ARG A O 1
ATOM 913 N N . VAL A 1 110 ? 7.799 -4.149 -2.221 1.00 95.25 110 VAL A N 1
ATOM 914 C CA . VAL A 1 110 ? 8.450 -3.289 -3.206 1.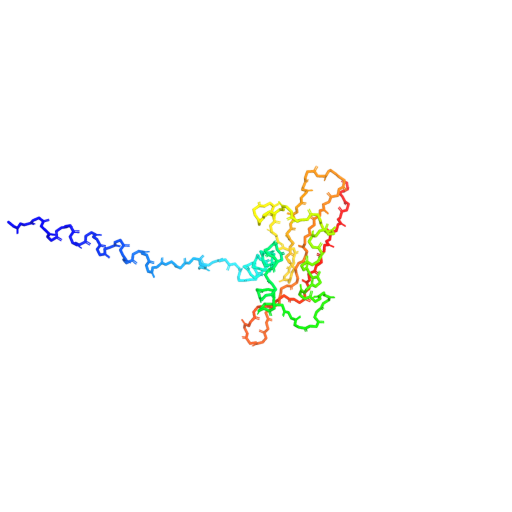00 95.25 110 VAL A CA 1
ATOM 915 C C . VAL A 1 110 ? 9.813 -3.882 -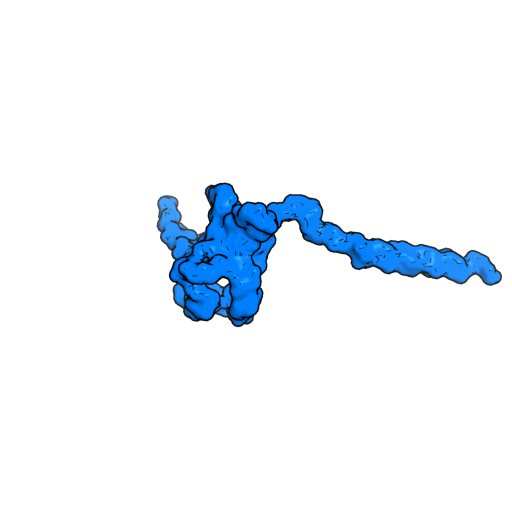3.534 1.00 95.25 110 VAL A C 1
ATOM 917 O O . VAL A 1 110 ? 10.597 -4.180 -2.631 1.00 95.25 110 VAL A O 1
ATOM 920 N N . ILE A 1 111 ? 10.086 -4.082 -4.820 1.00 92.38 111 ILE A N 1
ATOM 921 C CA . ILE A 1 111 ? 11.290 -4.746 -5.321 1.00 92.38 111 ILE A CA 1
ATOM 922 C C . ILE A 1 111 ? 11.960 -3.845 -6.353 1.00 92.38 111 ILE A C 1
ATOM 924 O O . ILE A 1 111 ? 11.295 -3.290 -7.223 1.00 92.38 111 ILE A O 1
ATOM 928 N N . GLU A 1 112 ? 13.282 -3.732 -6.270 1.00 91.06 112 GLU A N 1
ATOM 929 C CA . GLU A 1 112 ? 14.114 -3.167 -7.331 1.00 91.06 112 GLU A CA 1
ATOM 930 C C . GLU A 1 112 ? 14.548 -4.305 -8.264 1.00 91.06 112 GLU A C 1
ATOM 932 O O . GLU A 1 112 ? 15.054 -5.336 -7.817 1.00 91.06 112 GLU A O 1
ATOM 937 N N . THR A 1 113 ? 14.253 -4.158 -9.550 1.00 87.69 113 THR A N 1
ATOM 938 C CA . THR A 1 113 ? 14.601 -5.128 -10.597 1.00 87.69 113 THR A CA 1
ATOM 939 C C . THR A 1 113 ? 16.032 -4.919 -11.087 1.00 87.69 113 THR A C 1
ATOM 941 O O . THR A 1 113 ? 16.614 -3.860 -10.874 1.00 87.69 113 THR A O 1
ATOM 944 N N . ASP A 1 114 ? 16.566 -5.895 -11.826 1.00 85.81 114 ASP A N 1
ATOM 945 C CA . ASP A 1 114 ? 17.894 -5.799 -12.453 1.00 85.81 114 ASP A CA 1
ATOM 946 C C . ASP A 1 114 ? 18.019 -4.625 -13.453 1.00 85.81 114 ASP A C 1
ATOM 948 O O . ASP A 1 114 ? 19.130 -4.218 -13.784 1.00 85.81 114 ASP A O 1
ATOM 952 N N . ASP A 1 115 ? 16.890 -4.072 -13.921 1.00 88.56 115 ASP A N 1
ATOM 953 C CA . ASP A 1 115 ? 16.824 -2.915 -14.826 1.00 88.56 115 ASP A CA 1
ATOM 954 C C . ASP A 1 115 ? 16.664 -1.573 -14.072 1.00 88.56 115 ASP A C 1
ATOM 956 O O . ASP A 1 115 ? 16.161 -0.605 -14.647 1.00 88.56 115 ASP A O 1
ATOM 960 N N . ASP A 1 116 ? 16.969 -1.525 -12.770 1.00 84.94 116 ASP A N 1
ATOM 961 C CA . ASP A 1 116 ? 16.777 -0.368 -11.873 1.00 84.94 116 ASP A CA 1
ATOM 962 C C . ASP A 1 116 ? 15.319 0.140 -11.776 1.00 84.94 116 ASP A C 1
ATOM 964 O O . ASP A 1 116 ? 15.046 1.230 -11.263 1.00 84.94 116 ASP A O 1
ATOM 968 N N . ARG A 1 117 ? 14.341 -0.639 -12.260 1.00 88.75 117 ARG A N 1
ATOM 969 C CA . ARG A 1 117 ? 12.912 -0.334 -12.083 1.00 88.75 117 ARG A CA 1
ATOM 970 C C . ARG A 1 117 ? 12.459 -0.783 -10.706 1.00 88.75 117 ARG A C 1
ATOM 972 O O . ARG A 1 117 ? 12.751 -1.912 -10.313 1.00 88.75 117 ARG A O 1
ATOM 979 N N . ILE A 1 118 ? 11.687 0.055 -10.026 1.00 92.44 118 ILE A N 1
ATOM 980 C CA . ILE A 1 118 ? 11.049 -0.281 -8.754 1.00 92.44 118 ILE A CA 1
ATOM 981 C C . ILE A 1 118 ? 9.603 -0.672 -9.036 1.00 92.44 118 ILE A C 1
ATOM 983 O O . ILE A 1 118 ? 8.862 0.083 -9.661 1.00 92.44 118 ILE A O 1
ATOM 987 N N . ILE A 1 119 ? 9.222 -1.864 -8.593 1.00 93.75 119 ILE A N 1
ATOM 988 C CA . ILE A 1 119 ? 7.902 -2.447 -8.827 1.00 93.75 119 ILE A CA 1
ATOM 989 C C . ILE A 1 119 ? 7.277 -2.916 -7.518 1.00 93.75 119 ILE A C 1
ATOM 991 O O . ILE A 1 119 ? 7.975 -3.243 -6.556 1.00 93.75 119 ILE A O 1
ATOM 995 N N . VAL A 1 120 ? 5.953 -3.011 -7.509 1.00 95.94 120 VAL A N 1
ATOM 996 C CA . VAL A 1 120 ? 5.181 -3.651 -6.445 1.00 95.94 120 VAL A CA 1
ATOM 997 C C . VAL A 1 120 ? 4.707 -5.010 -6.935 1.00 95.94 120 VAL A C 1
ATOM 999 O O . VAL A 1 120 ? 4.037 -5.099 -7.957 1.00 95.94 120 VAL A O 1
ATOM 1002 N N . ASP A 1 121 ? 5.008 -6.083 -6.211 1.00 94.56 121 ASP A N 1
ATOM 1003 C CA . ASP A 1 121 ? 4.594 -7.443 -6.598 1.00 94.56 121 ASP A CA 1
ATOM 1004 C C . ASP A 1 121 ? 3.697 -8.130 -5.554 1.00 94.56 121 ASP A C 1
ATOM 1006 O O . ASP A 1 121 ? 3.372 -9.316 -5.656 1.00 94.56 121 ASP A O 1
ATOM 1010 N N . TYR A 1 122 ? 3.290 -7.388 -4.526 1.00 96.25 122 TYR A N 1
ATOM 1011 C CA . TYR A 1 122 ? 2.345 -7.842 -3.520 1.00 96.25 122 TYR A CA 1
ATOM 1012 C C . TYR A 1 122 ? 1.634 -6.653 -2.885 1.00 96.25 122 TYR A C 1
ATOM 1014 O O . TYR A 1 122 ? 2.292 -5.706 -2.456 1.00 96.25 122 TYR A O 1
ATOM 1022 N N . VAL A 1 123 ? 0.308 -6.756 -2.775 1.00 97.12 123 VAL A N 1
ATOM 1023 C CA . VAL A 1 123 ? -0.531 -5.846 -1.991 1.00 97.12 123 VAL A CA 1
ATOM 1024 C C . VAL A 1 123 ? -1.645 -6.651 -1.325 1.00 97.12 123 VAL A C 1
ATOM 1026 O O . VAL A 1 123 ? -2.388 -7.345 -2.019 1.00 97.12 123 VAL A O 1
ATOM 1029 N N . ASP A 1 124 ? -1.774 -6.564 0.000 1.00 97.38 124 ASP A N 1
ATOM 1030 C CA . ASP A 1 124 ? -2.934 -7.086 0.743 1.00 97.38 124 ASP A CA 1
ATOM 1031 C C . ASP A 1 124 ? -3.088 -6.380 2.101 1.00 97.38 124 ASP A C 1
ATOM 1033 O O . ASP A 1 124 ? -2.150 -5.767 2.616 1.00 97.38 124 ASP A O 1
ATOM 1037 N N . GLN A 1 125 ? -4.265 -6.494 2.714 1.00 97.06 125 GLN A N 1
ATOM 1038 C CA . GLN A 1 125 ? -4.506 -6.033 4.076 1.00 97.06 125 GLN A CA 1
ATOM 1039 C C . GLN A 1 125 ? -3.922 -7.017 5.089 1.00 97.06 125 GLN A C 1
ATOM 1041 O O . GLN A 1 125 ? -4.160 -8.224 5.047 1.00 97.06 125 GLN A O 1
ATOM 1046 N N . VAL A 1 126 ? -3.233 -6.466 6.078 1.00 95.31 126 VAL A N 1
ATOM 1047 C CA . VAL A 1 126 ? -2.770 -7.179 7.261 1.00 95.31 126 VAL A CA 1
ATOM 1048 C C . VAL A 1 126 ? -3.546 -6.658 8.467 1.00 95.31 126 VAL A C 1
ATOM 1050 O O . VAL A 1 126 ? -3.685 -5.449 8.657 1.00 95.31 126 VAL A O 1
ATOM 1053 N N . VAL A 1 127 ? -4.066 -7.581 9.278 1.00 94.44 127 VAL A N 1
ATOM 1054 C CA . VAL A 1 127 ? -4.758 -7.282 10.538 1.00 94.44 127 VAL A CA 1
ATOM 1055 C C . VAL A 1 127 ? -4.021 -7.988 11.666 1.00 94.44 127 VAL A C 1
ATOM 1057 O O . VAL A 1 127 ? -3.903 -9.214 11.668 1.00 94.44 127 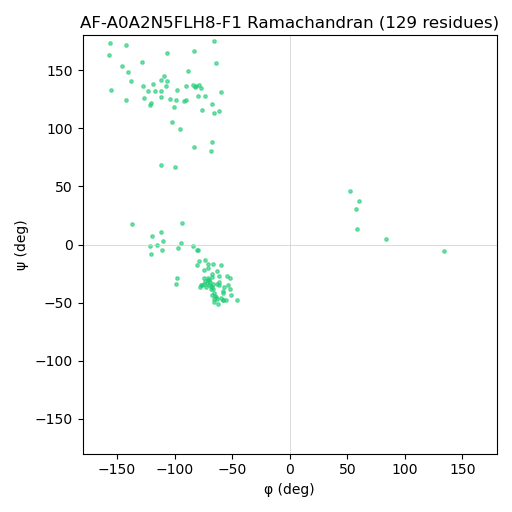VAL A O 1
ATOM 1060 N N . GLU A 1 128 ? -3.527 -7.223 12.632 1.00 89.94 128 GLU A N 1
ATOM 1061 C CA . GLU A 1 128 ? -2.752 -7.734 13.762 1.00 89.94 128 GLU A CA 1
ATOM 1062 C C . GLU A 1 128 ? -3.468 -7.434 15.075 1.00 89.94 128 GLU A C 1
ATOM 1064 O O . GLU A 1 128 ? -3.996 -6.345 15.282 1.00 89.94 128 GLU A O 1
ATOM 1069 N N . ARG A 1 129 ? -3.487 -8.401 15.996 1.00 88.81 129 ARG A N 1
ATOM 1070 C CA . ARG A 1 129 ? -4.039 -8.179 17.336 1.00 88.81 129 ARG A CA 1
ATOM 1071 C C . ARG A 1 129 ? -3.025 -7.446 18.203 1.00 88.81 129 ARG A C 1
ATOM 1073 O O . ARG A 1 129 ? -1.896 -7.912 18.360 1.00 88.81 129 ARG A O 1
ATOM 1080 N N . LYS A 1 130 ? -3.458 -6.349 18.821 1.00 83.31 130 LYS A N 1
ATOM 1081 C CA . LYS A 1 130 ? -2.676 -5.631 19.832 1.00 83.31 130 LYS A CA 1
ATOM 1082 C C . LYS A 1 130 ? -2.681 -6.469 21.118 1.00 83.31 130 LYS A C 1
ATOM 1084 O O . LYS A 1 130 ? -3.736 -6.945 21.541 1.00 83.31 130 LYS A O 1
ATOM 1089 N N . LYS A 1 131 ? -1.488 -6.737 21.656 1.00 74.88 131 LYS A N 1
ATOM 1090 C CA . LYS A 1 131 ? -1.295 -7.515 22.892 1.00 74.88 131 LYS A CA 1
ATOM 1091 C C . LYS A 1 131 ? -1.649 -6.703 24.129 1.00 74.88 131 LYS A C 1
ATOM 1093 O O . LYS A 1 131 ? -1.399 -5.479 24.108 1.00 74.88 131 LYS A O 1
#

Sequence (131 aa):
MKNIYKILFISFMILALAACKDEDEGRDRRLVVAEDMLEAILEENERGIRDIYLEGAYHSPEKLISLKKKWDIDKLELADFELKEESFYVFRAYYDQDNKKESKAIAFRVIETDDDRIIVDYVDQVVERKK

Solvent-accessible surface area (backbone atoms only — not comparable to full-atom values): 7682 Å² total; per-residue (Å²): 142,82,65,66,66,63,57,56,56,54,55,55,55,57,58,56,57,70,74,62,75,77,82,60,91,82,61,59,68,62,58,51,54,52,50,53,43,50,46,18,42,64,71,59,33,54,65,60,30,55,75,39,39,46,87,90,32,88,54,52,56,72,51,50,37,65,38,32,64,78,72,70,41,72,86,54,57,76,86,64,42,53,74,41,80,80,48,99,42,32,36,34,37,32,34,68,74,84,47,81,57,38,42,39,25,44,36,33,34,43,45,76,45,98,82,75,46,69,33,34,53,38,70,50,79,47,79,44,76,56,130

Foldseek 3Di:
DPCPVVVVVVVVVVVVVVVPPPVPPPDDVQLVLVLQCVQCLQVVPLVSNVVFADPPAPAHSNRSNVCCVVLVNNPPDSVQWDWDDPDPQKIWTWHPPVPQFKTKTWIWGWDQDPVRRIHTRDTDMDIGTDD

Nearest PDB structures (foldseek):
  6e4u-assembly1_A  TM=5.086E-01  e=6.605E-01  Rattus norvegicus
  1v5s-assembly1_A  TM=4.015E-01  e=2.378E-01  Mus musculus
  4cfh-assembly1_A  TM=5.129E-01  e=1.006E+00  Rattus norvegicus
  5iso-assembly1_A  TM=4.527E-01  e=7.909E-01  Homo sapiens
  7myj-assembly1_A  TM=4.476E-01  e=1.358E+00  Homo sapiens

Mean predicted aligned error: 10.33 Å